Protein AF-A0A845DY65-F1 (afdb_monomer_lite)

pLDDT: mean 82.85, std 6.74, range [48.38, 89.88]

Radius of gyration: 13.58 Å; chains: 1; bounding box: 35×18×34 Å

Structure (mmCIF, N/CA/C/O backbone):
data_AF-A0A845DY65-F1
#
_entry.id   AF-A0A845DY65-F1
#
loop_
_atom_site.group_PDB
_atom_site.id
_atom_site.type_symbol
_atom_site.label_atom_id
_atom_site.label_alt_id
_atom_site.label_comp_id
_atom_site.label_asym_id
_atom_site.label_entity_id
_atom_site.label_seq_id
_atom_site.pdbx_PDB_ins_code
_atom_site.Cartn_x
_atom_site.Cartn_y
_atom_site.Cartn_z
_atom_site.occupancy
_atom_site.B_iso_or_equiv
_atom_site.auth_seq_id
_atom_site.auth_comp_id
_atom_site.auth_asym_id
_atom_site.auth_atom_id
_atom_site.pdbx_PDB_model_num
ATOM 1 N N . MET A 1 1 ? 16.600 -8.731 -13.892 1.00 70.62 1 MET A N 1
ATOM 2 C CA . MET A 1 1 ? 16.700 -7.824 -12.717 1.00 70.62 1 MET A CA 1
ATOM 3 C C . MET A 1 1 ? 15.383 -7.090 -12.466 1.00 70.62 1 MET A C 1
ATOM 5 O O . MET A 1 1 ? 14.920 -7.088 -11.335 1.00 70.62 1 MET A O 1
ATOM 9 N N . ILE A 1 2 ? 14.743 -6.544 -13.508 1.00 72.00 2 ILE A N 1
ATOM 10 C CA . ILE A 1 2 ? 13.403 -5.932 -13.421 1.00 72.00 2 ILE A CA 1
ATOM 11 C C . ILE A 1 2 ? 12.331 -6.957 -13.011 1.00 72.00 2 ILE A C 1
ATOM 13 O O . ILE A 1 2 ? 11.518 -6.659 -12.144 1.00 72.00 2 ILE A O 1
ATOM 17 N N . ASP A 1 3 ? 12.382 -8.188 -13.527 1.00 77.88 3 ASP A N 1
ATOM 18 C CA . ASP A 1 3 ? 11.427 -9.252 -13.164 1.00 77.88 3 ASP A CA 1
ATOM 19 C C . ASP A 1 3 ? 11.480 -9.619 -11.677 1.00 77.88 3 ASP A C 1
ATOM 21 O O . ASP A 1 3 ? 10.450 -9.850 -11.046 1.00 77.88 3 ASP A O 1
ATOM 25 N N . LEU A 1 4 ? 12.683 -9.606 -11.091 1.00 81.81 4 LEU A N 1
ATOM 26 C CA . LEU A 1 4 ? 12.878 -9.817 -9.657 1.00 81.81 4 LEU A CA 1
ATOM 27 C C . LEU A 1 4 ? 12.219 -8.686 -8.855 1.00 81.81 4 LEU A C 1
ATOM 29 O O . LEU A 1 4 ? 11.536 -8.947 -7.871 1.00 81.81 4 LEU A O 1
ATOM 33 N N . LEU A 1 5 ? 12.387 -7.436 -9.302 1.00 76.12 5 LEU A N 1
ATOM 34 C CA . LEU A 1 5 ? 11.803 -6.261 -8.658 1.00 76.12 5 LEU A CA 1
ATOM 35 C C . LEU A 1 5 ? 10.268 -6.284 -8.727 1.00 76.12 5 LEU A C 1
ATOM 37 O O . LEU A 1 5 ? 9.610 -6.015 -7.725 1.00 76.12 5 LEU A O 1
ATOM 41 N N . ILE A 1 6 ? 9.703 -6.658 -9.879 1.00 78.75 6 ILE A N 1
ATOM 42 C CA . ILE A 1 6 ? 8.252 -6.807 -10.071 1.00 78.75 6 ILE A CA 1
ATOM 43 C C . ILE A 1 6 ? 7.708 -7.927 -9.178 1.00 78.75 6 ILE A C 1
ATOM 45 O O . ILE A 1 6 ? 6.719 -7.727 -8.474 1.00 78.75 6 ILE A O 1
ATOM 49 N N . THR A 1 7 ? 8.373 -9.084 -9.154 1.00 84.81 7 THR A N 1
ATOM 50 C CA . THR A 1 7 ? 7.969 -10.232 -8.324 1.00 84.81 7 THR A CA 1
ATOM 51 C C . THR A 1 7 ? 8.013 -9.886 -6.835 1.00 84.81 7 THR A C 1
ATOM 53 O O . THR A 1 7 ? 7.093 -10.220 -6.082 1.00 84.81 7 THR A O 1
ATOM 56 N N . LEU A 1 8 ? 9.052 -9.166 -6.402 1.00 83.56 8 LEU A N 1
ATOM 57 C CA . LEU A 1 8 ? 9.186 -8.706 -5.024 1.00 83.56 8 LEU A CA 1
ATOM 58 C C . LEU A 1 8 ? 8.094 -7.687 -4.667 1.00 83.56 8 LEU A C 1
ATOM 60 O O . LEU A 1 8 ? 7.473 -7.810 -3.614 1.00 83.56 8 LEU A O 1
ATOM 64 N N . ALA A 1 9 ? 7.809 -6.728 -5.552 1.00 80.06 9 ALA A N 1
ATOM 65 C CA . ALA A 1 9 ? 6.770 -5.723 -5.336 1.00 80.06 9 ALA A CA 1
ATOM 66 C C . ALA A 1 9 ? 5.373 -6.354 -5.202 1.00 80.06 9 ALA A C 1
ATOM 68 O O . ALA A 1 9 ? 4.626 -6.021 -4.281 1.00 80.06 9 ALA A O 1
ATOM 69 N 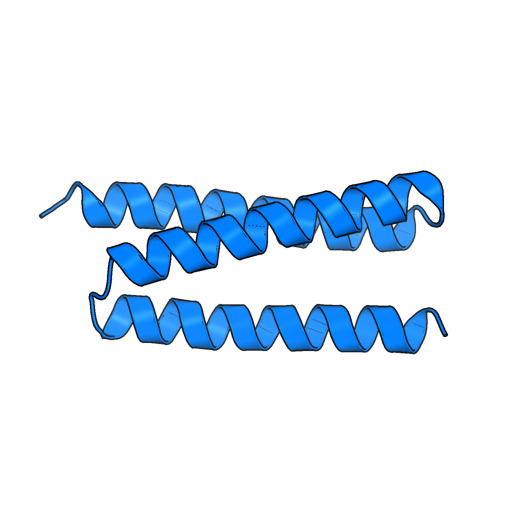N . TRP A 1 10 ? 5.046 -7.330 -6.055 1.00 83.00 10 TRP A N 1
ATOM 70 C CA . TRP A 1 10 ? 3.809 -8.108 -5.932 1.00 83.00 10 TRP A CA 1
ATOM 71 C C . TRP A 1 10 ? 3.751 -8.914 -4.633 1.00 83.00 10 TRP A C 1
ATOM 73 O O . TRP A 1 10 ? 2.714 -8.931 -3.971 1.00 83.00 10 TRP A O 1
ATOM 83 N N . SER A 1 11 ? 4.862 -9.528 -4.219 1.00 86.81 11 SER A N 1
ATOM 84 C CA . SER A 1 11 ? 4.931 -10.274 -2.954 1.00 86.81 11 SER A CA 1
ATOM 85 C C . SER A 1 11 ? 4.650 -9.373 -1.743 1.00 86.81 11 SER A C 1
ATOM 87 O O . SER A 1 11 ? 3.870 -9.740 -0.862 1.00 86.81 11 SER A O 1
ATOM 89 N N . VAL A 1 12 ? 5.221 -8.162 -1.728 1.00 84.31 12 VAL A N 1
ATOM 90 C CA . VAL A 1 12 ? 4.959 -7.147 -0.693 1.00 84.31 12 VAL A CA 1
ATOM 91 C C . VAL A 1 12 ? 3.489 -6.720 -0.705 1.00 84.31 12 VAL A C 1
ATOM 93 O O . VAL A 1 12 ? 2.877 -6.590 0.356 1.00 84.31 12 VAL A O 1
ATOM 96 N N . PHE A 1 13 ? 2.892 -6.558 -1.887 1.00 83.19 13 PHE A N 1
ATOM 97 C CA . PHE A 1 13 ? 1.481 -6.199 -2.018 1.00 83.19 13 PHE A CA 1
ATOM 98 C C . PHE A 1 13 ? 0.537 -7.277 -1.461 1.00 83.19 13 PHE A C 1
ATOM 100 O O . PHE A 1 13 ? -0.389 -6.963 -0.712 1.00 83.19 13 PHE A O 1
ATOM 107 N N . PHE A 1 14 ? 0.790 -8.556 -1.748 1.00 86.94 14 PHE A N 1
ATOM 108 C CA . PHE A 1 14 ? -0.010 -9.648 -1.182 1.00 86.94 14 PHE A CA 1
ATOM 109 C C . PHE A 1 14 ? 0.149 -9.761 0.339 1.00 86.94 14 PHE A C 1
ATOM 111 O O . PHE A 1 14 ? -0.852 -9.914 1.044 1.00 86.94 14 PHE A O 1
ATOM 118 N N . MET A 1 15 ? 1.369 -9.6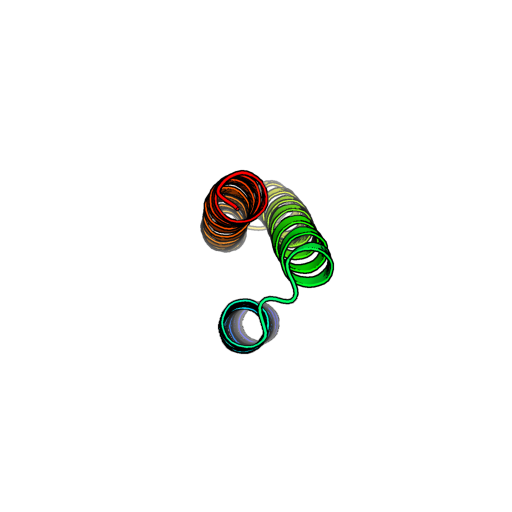08 0.869 1.00 88.75 15 MET A N 1
ATOM 119 C CA . MET A 1 15 ? 1.582 -9.520 2.321 1.00 88.75 15 MET A CA 1
ATOM 120 C C . MET A 1 15 ? 0.787 -8.372 2.940 1.00 88.75 15 MET A C 1
ATOM 122 O O . MET A 1 15 ? 0.185 -8.538 4.005 1.00 88.75 15 MET A O 1
ATOM 126 N N . PHE A 1 16 ? 0.758 -7.218 2.272 1.00 87.00 16 PHE A N 1
ATOM 127 C CA . PHE A 1 16 ? -0.025 -6.082 2.727 1.00 87.00 16 PHE A CA 1
ATOM 128 C C . PHE A 1 16 ? -1.518 -6.415 2.785 1.00 87.00 16 PHE A C 1
ATOM 130 O O . PHE A 1 16 ? -2.139 -6.145 3.808 1.00 87.00 16 PHE A O 1
ATOM 137 N N . LEU A 1 17 ? -2.092 -7.033 1.748 1.00 86.00 17 LEU A N 1
ATOM 138 C CA . LEU A 1 17 ? -3.513 -7.404 1.738 1.00 86.00 17 LEU A CA 1
ATOM 139 C C . LEU A 1 17 ? -3.872 -8.343 2.897 1.00 86.00 17 LEU A C 1
ATOM 141 O O . LEU A 1 17 ? -4.874 -8.122 3.580 1.00 86.00 17 LEU A O 1
ATOM 145 N N . ILE A 1 18 ? -3.028 -9.341 3.170 1.00 89.31 18 ILE A N 1
ATOM 146 C CA . ILE A 1 18 ? -3.218 -10.276 4.291 1.00 89.31 18 ILE A CA 1
ATOM 147 C C . ILE A 1 18 ? -3.122 -9.535 5.635 1.00 89.31 18 ILE A C 1
ATOM 149 O O . ILE A 1 18 ? -3.946 -9.733 6.534 1.00 89.31 18 ILE A O 1
ATOM 153 N N . THR A 1 19 ? -2.141 -8.641 5.775 1.00 86.06 19 THR A N 1
ATOM 154 C CA . THR A 1 19 ? -1.936 -7.856 7.003 1.00 86.06 19 THR A CA 1
ATOM 155 C C . THR A 1 19 ? -3.081 -6.868 7.231 1.00 86.06 19 THR A C 1
ATOM 157 O O . THR A 1 19 ? -3.612 -6.771 8.333 1.00 86.06 19 THR A O 1
ATOM 160 N N . ALA A 1 20 ? -3.523 -6.162 6.194 1.00 83.44 20 ALA A N 1
ATOM 161 C CA . ALA A 1 20 ? -4.643 -5.236 6.274 1.00 83.44 20 ALA A CA 1
ATOM 162 C C . ALA A 1 20 ? -5.949 -5.977 6.605 1.00 83.44 20 ALA A C 1
ATOM 164 O O . ALA A 1 20 ? -6.656 -5.573 7.527 1.00 83.44 20 ALA A O 1
ATOM 165 N N . GLY A 1 21 ? -6.233 -7.100 5.935 1.00 84.31 21 GLY A N 1
ATOM 166 C CA . GLY A 1 21 ? -7.414 -7.925 6.213 1.00 84.31 21 GLY A CA 1
ATOM 167 C C . GLY A 1 21 ? -7.442 -8.468 7.645 1.00 84.31 21 GLY A C 1
ATOM 168 O O . GLY A 1 21 ? -8.463 -8.372 8.329 1.00 84.31 21 GLY A O 1
ATOM 169 N N . SER A 1 22 ? -6.308 -8.962 8.148 1.00 87.31 22 SER A N 1
ATOM 170 C CA . SER A 1 22 ? -6.197 -9.417 9.542 1.00 87.31 22 SER A CA 1
ATOM 171 C C . SER A 1 22 ? -6.335 -8.270 10.550 1.00 87.31 22 SER A C 1
ATOM 173 O O . SER A 1 22 ? -7.004 -8.428 11.572 1.00 87.31 22 SER A O 1
ATOM 175 N N . LEU A 1 23 ? -5.792 -7.084 10.262 1.00 86.44 23 LEU A N 1
ATOM 176 C CA . LEU A 1 23 ? -5.957 -5.898 11.111 1.00 86.44 23 LEU A CA 1
ATOM 177 C C . LEU A 1 23 ? -7.404 -5.386 11.152 1.00 86.44 23 LEU A C 1
ATOM 179 O O . LEU A 1 23 ? -7.858 -4.954 12.219 1.00 86.44 23 LEU A O 1
ATOM 183 N N . VAL A 1 24 ? -8.127 -5.464 10.028 1.00 84.12 24 VAL A N 1
ATOM 184 C CA . VAL A 1 24 ? -9.575 -5.198 9.964 1.00 84.12 24 VAL A CA 1
ATOM 185 C C . VAL A 1 24 ? -10.323 -6.187 10.857 1.00 84.12 24 VAL A C 1
ATOM 187 O O . VAL A 1 24 ? -11.098 -5.760 11.715 1.00 84.12 24 VAL A O 1
ATOM 190 N N . TRP A 1 25 ? -10.040 -7.487 10.726 1.00 83.62 25 TRP A N 1
ATOM 191 C CA . TRP A 1 25 ? -10.670 -8.538 11.535 1.00 83.62 25 TRP A CA 1
ATOM 192 C C . TRP A 1 25 ? -10.440 -8.337 13.038 1.00 83.62 25 TRP A C 1
ATOM 194 O O . TRP A 1 25 ? -11.365 -8.427 13.844 1.00 83.62 25 TRP A O 1
ATOM 204 N N . LEU A 1 26 ? -9.211 -7.992 13.427 1.00 86.56 26 LEU A N 1
ATOM 205 C CA . LEU A 1 26 ? -8.829 -7.737 14.819 1.00 86.56 26 LEU A CA 1
ATOM 206 C C . LEU A 1 26 ? -9.310 -6.373 15.349 1.00 86.56 26 LEU A C 1
ATOM 208 O O . LEU A 1 26 ? -8.998 -6.017 16.489 1.00 86.56 26 LEU A O 1
ATOM 212 N N . LYS A 1 27 ? -10.029 -5.583 14.538 1.00 83.12 27 LYS A N 1
ATOM 213 C CA . LYS A 1 27 ? -10.485 -4.215 14.850 1.00 83.12 27 LYS A CA 1
ATOM 214 C C . LYS A 1 27 ? -9.345 -3.281 15.296 1.00 83.12 27 LYS A C 1
ATOM 216 O O . LYS A 1 27 ? -9.571 -2.289 15.995 1.00 83.12 27 LYS A O 1
ATOM 221 N N . LYS A 1 28 ? -8.099 -3.549 14.883 1.00 82.94 28 LYS A N 1
ATOM 222 C CA . LYS A 1 28 ? -6.897 -2.779 15.262 1.00 82.94 28 LYS A CA 1
ATOM 223 C C . LYS A 1 28 ? -6.744 -1.534 14.378 1.00 82.94 28 LYS A C 1
ATOM 225 O O . LYS A 1 28 ? -5.784 -1.389 13.626 1.00 82.94 28 LYS A O 1
ATOM 230 N N . ARG A 1 29 ? -7.682 -0.592 14.516 1.00 80.94 29 ARG A N 1
ATOM 231 C CA . ARG A 1 29 ? -7.828 0.623 13.682 1.00 80.94 29 ARG A CA 1
ATOM 232 C C . ARG A 1 29 ? -6.552 1.457 13.533 1.00 80.94 29 ARG A C 1
ATOM 234 O O . ARG A 1 29 ? -6.205 1.850 12.427 1.00 80.94 29 ARG A O 1
ATOM 241 N N . LYS A 1 30 ? -5.825 1.706 14.630 1.00 80.19 30 LYS A N 1
ATOM 242 C CA . LYS A 1 30 ? -4.579 2.498 14.596 1.00 80.19 30 LYS A CA 1
ATOM 243 C C . LYS A 1 30 ? -3.493 1.829 13.745 1.00 80.19 30 LYS A C 1
ATOM 245 O O . LYS A 1 30 ? -2.850 2.495 12.943 1.00 80.19 30 LYS A O 1
ATOM 250 N N . ALA A 1 31 ? -3.321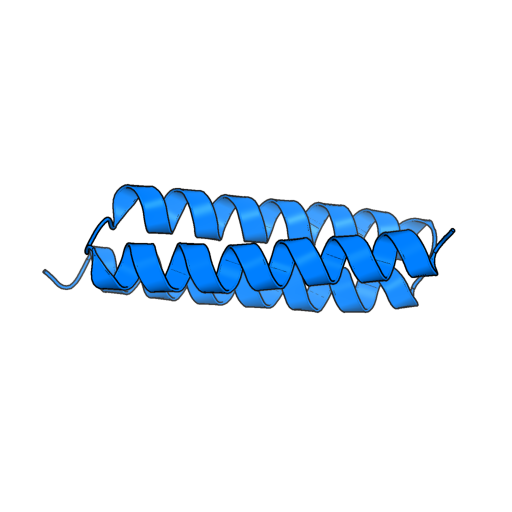 0.515 13.889 1.00 83.25 31 ALA A N 1
ATOM 251 C CA . ALA A 1 31 ? -2.350 -0.247 13.106 1.00 83.25 31 ALA A CA 1
ATOM 252 C C . ALA A 1 31 ? -2.775 -0.365 11.632 1.00 83.25 31 ALA A C 1
ATOM 254 O O . ALA A 1 31 ? -1.934 -0.284 10.741 1.00 83.25 31 ALA A O 1
ATOM 255 N N . LEU A 1 32 ? -4.079 -0.473 11.361 1.00 84.62 32 LEU A N 1
ATOM 256 C CA . LEU A 1 32 ? -4.621 -0.452 10.002 1.00 84.62 32 LEU A CA 1
ATOM 257 C C . LEU A 1 32 ? -4.358 0.892 9.291 1.00 84.62 32 LEU A C 1
ATOM 259 O O . LEU A 1 32 ? -3.944 0.929 8.135 1.00 84.62 32 LEU A O 1
ATOM 263 N N . LEU A 1 33 ? -4.531 2.015 9.991 1.00 85.19 33 LEU A N 1
ATOM 264 C CA . LEU A 1 33 ? -4.229 3.344 9.446 1.00 85.19 33 LEU A CA 1
ATOM 265 C C . LEU A 1 33 ? -2.742 3.523 9.125 1.00 85.19 33 LEU A C 1
ATOM 267 O O . LEU A 1 33 ? -2.409 4.042 8.061 1.00 85.19 33 LEU A O 1
ATOM 271 N N . LEU A 1 34 ? -1.858 3.064 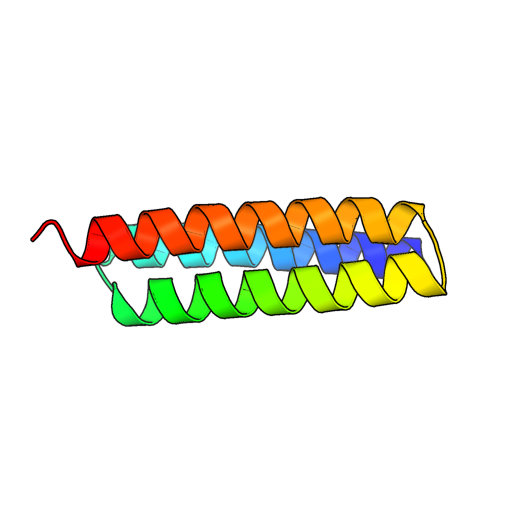10.015 1.00 86.38 34 LEU A N 1
ATOM 272 C CA . LEU A 1 34 ? -0.411 3.126 9.796 1.00 86.38 34 LEU A CA 1
ATOM 273 C C . LEU A 1 34 ? 0.026 2.252 8.618 1.00 86.38 34 LEU A C 1
ATOM 275 O O . LEU A 1 34 ? 0.798 2.701 7.776 1.00 86.38 34 LEU A O 1
ATOM 279 N N . THR A 1 35 ? -0.489 1.025 8.529 1.00 85.69 35 THR A N 1
ATOM 280 C CA . THR A 1 35 ? -0.147 0.105 7.434 1.00 85.69 35 THR A CA 1
ATOM 281 C C . THR A 1 35 ? -0.632 0.631 6.086 1.00 85.69 35 THR A C 1
ATOM 283 O O . THR A 1 35 ? 0.143 0.665 5.134 1.00 85.69 35 THR A O 1
ATOM 286 N N . THR A 1 36 ? -1.877 1.103 5.992 1.00 87.31 36 THR A N 1
ATOM 287 C CA . THR A 1 36 ? -2.426 1.682 4.748 1.00 87.31 36 THR A CA 1
ATOM 288 C C . THR A 1 36 ? -1.686 2.948 4.309 1.00 87.31 36 THR A C 1
ATOM 290 O O . THR A 1 36 ? -1.421 3.135 3.119 1.00 87.31 36 THR A O 1
ATOM 293 N N . GLN A 1 37 ? -1.274 3.790 5.259 1.00 88.62 37 GLN A N 1
ATOM 294 C CA . GLN A 1 37 ? -0.433 4.953 4.976 1.00 88.62 37 GLN A CA 1
ATOM 295 C C . GLN A 1 37 ? 0.961 4.538 4.482 1.00 88.62 37 GLN A C 1
ATOM 297 O O . GLN A 1 37 ? 1.450 5.102 3.504 1.00 88.62 37 GLN A O 1
ATOM 302 N N . ALA A 1 38 ? 1.579 3.531 5.108 1.00 88.00 38 ALA A N 1
ATOM 303 C CA . ALA A 1 38 ? 2.871 2.999 4.678 1.00 88.00 38 ALA A CA 1
ATOM 304 C C . ALA A 1 38 ? 2.807 2.422 3.255 1.00 88.00 3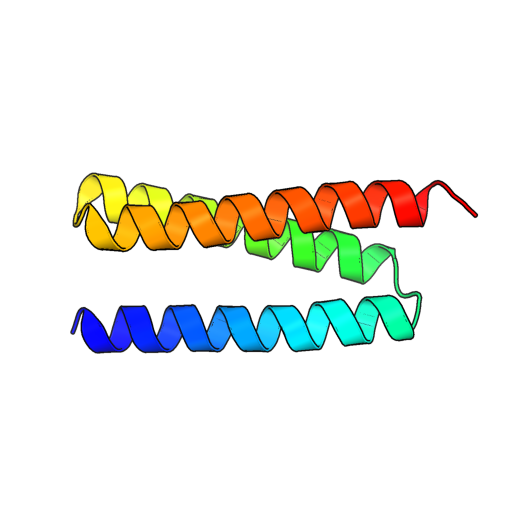8 ALA A C 1
ATOM 306 O O . ALA A 1 38 ? 3.696 2.700 2.452 1.00 88.00 38 ALA A O 1
ATOM 307 N N . LEU A 1 39 ? 1.734 1.700 2.905 1.00 87.62 39 LEU A N 1
ATOM 308 C CA . LEU A 1 39 ? 1.536 1.214 1.537 1.00 87.62 39 LEU A CA 1
ATOM 309 C C . LEU A 1 39 ? 1.392 2.369 0.542 1.00 87.62 39 LEU A C 1
ATOM 311 O O . LEU A 1 39 ? 1.991 2.332 -0.529 1.00 87.62 39 LEU A O 1
ATOM 315 N N . THR A 1 40 ? 0.628 3.403 0.896 1.00 89.19 40 THR A N 1
ATOM 316 C CA . THR A 1 40 ? 0.455 4.586 0.037 1.00 89.19 40 THR A CA 1
ATOM 317 C C . THR A 1 40 ? 1.802 5.261 -0.236 1.00 89.19 40 THR A C 1
ATOM 319 O O . THR A 1 40 ? 2.117 5.577 -1.383 1.00 89.19 40 THR A O 1
ATOM 322 N N . GLY A 1 41 ? 2.625 5.427 0.805 1.00 89.00 41 GLY A N 1
ATOM 323 C CA . GLY A 1 41 ? 3.982 5.961 0.678 1.00 89.00 41 GLY A CA 1
ATOM 324 C C . GLY A 1 41 ? 4.889 5.071 -0.174 1.00 89.00 41 GLY A C 1
ATOM 325 O O . GLY A 1 41 ? 5.582 5.570 -1.056 1.00 89.00 41 GLY A O 1
ATOM 326 N N . TYR A 1 42 ? 4.836 3.752 0.024 1.00 87.12 42 TYR A N 1
ATOM 327 C CA . TYR A 1 42 ? 5.573 2.794 -0.801 1.00 87.12 42 TYR A CA 1
ATOM 328 C C . TYR A 1 42 ? 5.175 2.892 -2.281 1.00 87.12 42 TYR A C 1
ATOM 330 O O . TYR A 1 42 ? 6.043 3.026 -3.143 1.00 87.12 42 TYR A O 1
ATOM 338 N N . GLY A 1 43 ? 3.873 2.911 -2.578 1.00 86.81 43 GLY A N 1
ATOM 339 C CA . GLY A 1 43 ? 3.364 3.084 -3.937 1.00 86.81 43 GLY A CA 1
ATOM 340 C C . GLY A 1 43 ? 3.834 4.388 -4.585 1.00 86.81 43 GLY A C 1
ATOM 341 O O . GLY A 1 43 ? 4.225 4.378 -5.750 1.00 86.81 43 GLY A O 1
ATOM 342 N N . ALA A 1 44 ? 3.892 5.489 -3.824 1.00 89.88 44 ALA A N 1
ATOM 343 C CA . ALA A 1 44 ? 4.416 6.771 -4.305 1.00 89.88 44 ALA A CA 1
ATOM 344 C C . ALA A 1 44 ? 5.890 6.683 -4.714 1.00 89.88 44 ALA A C 1
ATOM 346 O O . ALA A 1 44 ? 6.272 7.173 -5.776 1.00 89.88 44 ALA A O 1
ATOM 347 N N . VAL A 1 45 ? 6.713 6.025 -3.895 1.00 87.56 45 VAL A N 1
ATOM 348 C CA . VAL A 1 45 ? 8.139 5.832 -4.184 1.00 87.56 45 VAL A CA 1
ATOM 349 C C . VAL A 1 45 ? 8.326 4.960 -5.426 1.00 87.56 45 VAL A C 1
ATOM 351 O O . VAL A 1 45 ? 9.094 5.324 -6.314 1.00 87.56 45 VAL A O 1
ATOM 354 N N . VAL A 1 46 ? 7.592 3.848 -5.533 1.00 85.31 46 VAL A N 1
ATOM 355 C CA . VAL A 1 46 ? 7.654 2.964 -6.711 1.00 85.31 46 VAL A CA 1
ATOM 356 C C . VAL A 1 46 ? 7.192 3.694 -7.973 1.00 85.31 46 VAL A C 1
ATOM 358 O O . VAL A 1 46 ? 7.809 3.536 -9.025 1.00 85.31 46 VAL A O 1
ATOM 361 N N . LEU A 1 47 ? 6.159 4.535 -7.873 1.00 87.62 47 LEU A N 1
ATOM 362 C CA . LEU A 1 47 ? 5.695 5.364 -8.982 1.00 87.62 47 LEU A CA 1
ATOM 363 C C . LEU A 1 47 ? 6.770 6.354 -9.431 1.00 87.62 47 LEU A C 1
ATOM 365 O O . LEU A 1 47 ? 7.023 6.454 -10.627 1.00 87.62 47 LEU A O 1
ATOM 369 N N . LEU A 1 48 ? 7.422 7.054 -8.497 1.00 87.69 48 LEU A N 1
ATOM 370 C CA . LEU A 1 48 ? 8.493 8.006 -8.811 1.00 87.69 48 LEU A CA 1
ATOM 371 C C . LEU A 1 48 ? 9.683 7.316 -9.483 1.00 87.69 48 LEU A C 1
ATOM 373 O O . LEU A 1 48 ? 10.178 7.797 -10.501 1.00 87.69 48 LEU A O 1
ATOM 377 N N . ILE A 1 49 ? 10.107 6.164 -8.957 1.00 84.31 49 ILE A N 1
ATOM 378 C CA . ILE A 1 49 ? 11.177 5.356 -9.559 1.00 84.31 49 ILE A CA 1
ATOM 379 C C . ILE A 1 49 ? 10.761 4.885 -10.956 1.00 84.31 49 ILE A C 1
ATOM 381 O O . ILE A 1 49 ? 11.541 4.970 -11.902 1.00 84.31 49 ILE A O 1
ATOM 385 N N . GLY A 1 50 ? 9.521 4.427 -11.112 1.00 84.12 50 GLY A N 1
ATOM 386 C CA . GLY A 1 50 ? 8.986 4.030 -12.403 1.00 84.12 50 GLY A CA 1
ATOM 387 C C . GLY A 1 50 ? 8.931 5.181 -13.406 1.00 84.12 50 GLY A C 1
ATOM 388 O O . GLY A 1 50 ? 9.337 5.019 -14.550 1.00 84.12 50 GLY A O 1
ATOM 389 N N . LEU A 1 51 ? 8.524 6.375 -12.987 1.00 85.38 51 LEU A N 1
ATOM 390 C CA . LEU A 1 51 ? 8.490 7.539 -13.869 1.00 85.38 51 LEU A CA 1
ATOM 391 C C . LEU A 1 51 ? 9.897 7.962 -14.327 1.00 85.38 51 LEU A C 1
ATOM 393 O O . LEU A 1 51 ? 10.064 8.373 -15.471 1.00 85.38 51 LEU A O 1
ATOM 397 N N . LEU A 1 52 ? 10.900 7.834 -13.451 1.00 83.31 52 LEU A N 1
ATOM 398 C CA . LEU A 1 52 ? 12.289 8.208 -13.734 1.00 83.31 52 LEU A CA 1
ATOM 399 C C . LEU A 1 52 ? 13.045 7.177 -14.582 1.00 83.31 52 LEU A C 1
ATOM 401 O O . LEU A 1 52 ? 13.863 7.561 -15.413 1.00 83.31 52 LEU A O 1
ATOM 405 N N . PHE A 1 53 ? 12.804 5.881 -14.367 1.00 78.06 53 PHE A N 1
ATOM 406 C CA . PHE A 1 53 ? 13.628 4.815 -14.952 1.00 78.06 53 PHE A CA 1
ATOM 407 C C . PHE A 1 53 ? 12.860 3.870 -15.886 1.00 78.06 53 PHE A C 1
ATOM 409 O O . PHE A 1 53 ? 13.459 3.309 -16.807 1.00 78.06 53 PHE A O 1
ATOM 416 N N . HIS A 1 54 ? 11.559 3.639 -15.662 1.00 75.75 54 HIS A N 1
ATOM 417 C CA . HIS A 1 54 ? 10.786 2.681 -16.458 1.00 75.75 54 HIS A CA 1
ATOM 418 C C . HIS A 1 54 ? 9.262 2.838 -16.318 1.00 75.75 54 HIS A C 1
ATOM 420 O O . HIS A 1 54 ? 8.670 2.422 -15.318 1.00 75.75 54 HIS A O 1
ATOM 426 N N . LEU A 1 55 ? 8.604 3.357 -17.361 1.00 75.56 55 LEU A N 1
ATOM 427 C CA . LEU A 1 55 ? 7.163 3.666 -17.374 1.00 75.56 55 LEU A CA 1
ATOM 428 C C . LEU A 1 55 ? 6.272 2.508 -16.888 1.00 75.56 55 LEU A C 1
ATOM 430 O O . LEU A 1 55 ? 5.321 2.730 -16.143 1.00 75.56 55 LEU A O 1
ATOM 434 N N . ILE A 1 56 ? 6.619 1.266 -17.240 1.00 76.69 56 ILE A N 1
ATOM 435 C CA . ILE A 1 56 ? 5.894 0.053 -16.825 1.00 76.69 56 ILE A CA 1
ATOM 436 C C . ILE A 1 56 ? 5.893 -0.109 -15.297 1.00 76.69 56 ILE A C 1
ATOM 438 O O . ILE A 1 56 ? 4.856 -0.403 -14.708 1.00 76.69 56 ILE A O 1
ATOM 442 N N . ILE A 1 57 ? 7.026 0.139 -14.634 1.00 77.62 57 ILE A N 1
ATOM 443 C CA . ILE A 1 57 ? 7.135 0.106 -13.166 1.00 77.62 57 ILE A CA 1
ATOM 444 C C . ILE A 1 57 ? 6.282 1.223 -12.548 1.00 77.62 57 ILE A C 1
ATOM 446 O O . ILE A 1 57 ? 5.670 1.029 -11.497 1.00 77.62 57 ILE A O 1
ATOM 450 N N . GLY A 1 58 ? 6.176 2.364 -13.236 1.00 80.38 58 GLY A N 1
ATOM 451 C CA . GLY A 1 58 ? 5.354 3.497 -12.811 1.00 80.38 58 GLY A CA 1
ATOM 452 C C . GLY A 1 58 ? 3.869 3.148 -12.729 1.00 80.38 58 GLY A C 1
ATOM 453 O O . GLY A 1 58 ? 3.204 3.537 -11.770 1.00 80.38 58 GLY A O 1
ATOM 454 N N . ILE A 1 59 ? 3.369 2.345 -13.675 1.00 84.31 59 ILE A N 1
ATOM 455 C CA . ILE A 1 59 ? 1.984 1.848 -13.671 1.00 84.31 59 ILE A CA 1
ATOM 456 C C . ILE A 1 59 ? 1.726 0.978 -12.433 1.00 84.31 59 ILE A C 1
ATOM 458 O O . ILE A 1 59 ? 0.732 1.182 -11.737 1.00 84.31 59 ILE A O 1
ATOM 462 N N . TYR A 1 60 ? 2.636 0.056 -12.101 1.00 82.56 60 TYR A N 1
ATOM 463 C CA . TYR A 1 60 ? 2.511 -0.758 -10.884 1.00 82.56 60 TYR A CA 1
ATOM 464 C C . TYR A 1 60 ? 2.560 0.100 -9.612 1.00 82.56 60 TYR A C 1
ATOM 466 O O . TYR A 1 60 ? 1.751 -0.094 -8.704 1.00 82.56 60 TYR A O 1
ATOM 474 N N . GLY A 1 61 ? 3.438 1.106 -9.573 1.00 84.00 61 GLY A N 1
ATOM 475 C CA . GLY A 1 61 ? 3.477 2.089 -8.489 1.00 84.00 61 GLY A CA 1
ATOM 476 C C . GLY A 1 61 ? 2.157 2.848 -8.321 1.00 84.00 61 GLY A C 1
ATOM 477 O O . GLY A 1 61 ? 1.679 3.004 -7.196 1.00 84.00 61 GLY A O 1
ATOM 478 N N . ALA A 1 62 ? 1.518 3.249 -9.425 1.00 87.00 62 ALA A N 1
ATOM 479 C CA . ALA A 1 62 ? 0.213 3.911 -9.405 1.00 87.00 62 ALA A CA 1
ATOM 480 C C . ALA A 1 62 ? -0.879 3.015 -8.810 1.00 87.00 62 ALA A C 1
ATOM 482 O O . ALA A 1 62 ? -1.661 3.470 -7.975 1.00 87.00 62 ALA A O 1
ATOM 483 N N . ILE A 1 63 ? -0.898 1.732 -9.181 1.00 86.81 63 ILE A N 1
ATOM 484 C CA . ILE A 1 63 ? -1.843 0.750 -8.631 1.00 86.81 63 ILE A CA 1
ATOM 485 C C . ILE A 1 63 ? -1.657 0.619 -7.115 1.00 86.81 63 ILE A C 1
ATOM 487 O O . ILE A 1 63 ? -2.641 0.652 -6.370 1.00 86.81 63 ILE A O 1
ATOM 491 N N . PHE A 1 64 ? -0.413 0.518 -6.636 1.00 86.31 64 PHE A N 1
ATOM 492 C CA . PHE A 1 64 ? -0.127 0.417 -5.201 1.00 86.31 64 PHE A CA 1
ATOM 493 C C . PHE A 1 64 ? -0.506 1.685 -4.439 1.00 86.31 64 PHE A C 1
ATOM 495 O O . PHE A 1 64 ? -1.106 1.597 -3.367 1.00 86.31 64 PHE A O 1
ATOM 502 N N . LEU A 1 65 ? -0.211 2.855 -5.006 1.00 89.00 65 LEU A N 1
ATOM 503 C CA . LEU A 1 65 ? -0.565 4.142 -4.417 1.00 89.00 65 LEU A CA 1
ATOM 504 C C . LEU A 1 65 ? -2.080 4.294 -4.290 1.00 89.00 65 LEU A C 1
ATOM 506 O O . LEU A 1 65 ? -2.566 4.624 -3.210 1.00 89.00 65 LEU A O 1
ATOM 510 N N . LEU A 1 66 ? -2.829 4.014 -5.360 1.00 89.06 66 LEU A N 1
ATOM 511 C CA . LEU A 1 66 ? -4.289 4.103 -5.356 1.00 89.06 66 LEU A CA 1
ATOM 512 C C . LEU A 1 66 ? -4.903 3.092 -4.384 1.00 89.06 66 LEU A C 1
ATOM 514 O O . LEU A 1 66 ? -5.770 3.455 -3.592 1.00 89.06 66 LEU A O 1
ATOM 518 N N . SER A 1 67 ? -4.410 1.852 -4.378 1.00 87.12 67 SER A N 1
ATOM 519 C CA . SER A 1 67 ? -4.889 0.808 -3.461 1.00 87.12 67 SER A CA 1
ATOM 520 C C . SER A 1 67 ? -4.635 1.176 -1.999 1.00 87.12 67 SER A C 1
ATOM 522 O O . SER A 1 67 ? -5.520 1.019 -1.154 1.00 87.12 67 SER A O 1
ATOM 524 N N . GLY A 1 68 ? -3.447 1.707 -1.695 1.00 86.62 68 GLY A N 1
ATOM 525 C CA . GLY A 1 68 ? -3.099 2.202 -0.366 1.00 86.62 68 GLY A CA 1
ATOM 526 C C . GLY A 1 68 ? -3.965 3.388 0.046 1.00 86.62 68 GLY A C 1
ATOM 527 O O . GLY A 1 68 ? -4.516 3.378 1.145 1.00 86.62 68 GLY A O 1
ATOM 528 N N . ALA A 1 69 ? -4.150 4.362 -0.848 1.00 86.94 69 ALA A N 1
ATOM 529 C CA . ALA A 1 69 ? -4.928 5.567 -0.583 1.00 86.94 69 ALA A CA 1
ATOM 530 C C . ALA A 1 69 ? -6.408 5.249 -0.332 1.00 86.94 69 ALA A C 1
ATOM 532 O O . ALA A 1 69 ? -6.966 5.696 0.670 1.00 86.94 69 ALA A O 1
ATOM 533 N N . VAL A 1 70 ? -7.026 4.424 -1.185 1.00 87.38 70 VAL A N 1
ATOM 534 C CA . VAL A 1 70 ? -8.410 3.956 -1.002 1.00 87.38 70 VAL A CA 1
ATOM 535 C C . VAL A 1 70 ? -8.538 3.207 0.322 1.00 87.38 70 VAL A C 1
ATOM 537 O O . VAL A 1 70 ? -9.413 3.522 1.129 1.00 87.38 70 VAL A O 1
ATOM 540 N N . SER A 1 71 ? -7.622 2.277 0.601 1.00 85.06 71 SER A N 1
ATOM 541 C CA . SER A 1 71 ? -7.628 1.527 1.861 1.00 85.06 71 SER A CA 1
ATOM 542 C C . SER A 1 71 ? -7.446 2.441 3.074 1.00 85.06 71 SER A C 1
ATOM 544 O O . SER A 1 71 ? -8.056 2.211 4.118 1.00 85.06 71 SER A O 1
ATOM 546 N N . HIS A 1 72 ? -6.646 3.501 2.953 1.00 86.06 72 HIS A N 1
ATOM 547 C CA . HIS A 1 72 ? -6.425 4.477 4.014 1.00 86.06 72 HIS A CA 1
ATOM 548 C C . HIS A 1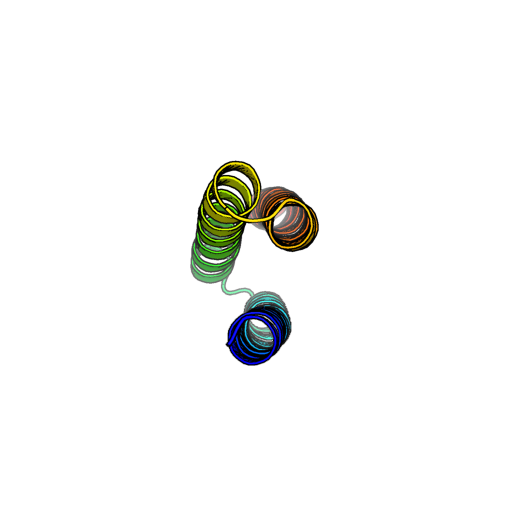 72 ? -7.673 5.322 4.292 1.00 86.06 72 HIS A C 1
ATOM 550 O O . HIS A 1 72 ? -8.021 5.521 5.458 1.00 86.06 72 HIS A O 1
ATOM 556 N N . VAL A 1 73 ? -8.373 5.783 3.249 1.00 85.38 73 VAL A N 1
ATOM 557 C CA . VAL A 1 73 ? -9.647 6.509 3.392 1.00 85.38 73 VAL A CA 1
ATOM 558 C C . VAL A 1 73 ? -10.703 5.609 4.033 1.00 85.38 73 VAL A C 1
ATOM 560 O O . VAL A 1 73 ? -11.267 5.981 5.059 1.00 85.38 73 VAL A O 1
ATOM 563 N N . LEU A 1 74 ? -10.878 4.384 3.529 1.00 83.44 74 LEU A N 1
ATOM 564 C CA . LEU A 1 74 ? -11.810 3.408 4.107 1.00 83.44 74 LEU A CA 1
ATOM 565 C C . LEU A 1 74 ? -11.491 3.106 5.576 1.00 83.44 74 LEU A C 1
ATOM 567 O O . LEU A 1 74 ? -12.386 3.029 6.414 1.00 83.44 74 LEU A O 1
ATOM 571 N N . SER A 1 75 ? -10.208 2.978 5.913 1.00 83.81 75 SER A N 1
ATOM 572 C CA . SER A 1 75 ? -9.771 2.747 7.293 1.00 83.81 75 SER A CA 1
ATOM 573 C C . SER A 1 75 ? -10.035 3.951 8.198 1.00 83.81 75 SER A C 1
ATOM 575 O O . SER A 1 75 ? -10.329 3.769 9.381 1.00 83.81 75 SER A O 1
ATOM 577 N N . LYS A 1 76 ? -9.948 5.180 7.667 1.00 81.25 76 LYS A N 1
ATOM 578 C CA . LYS A 1 76 ? -10.312 6.409 8.390 1.00 81.25 76 LYS A CA 1
ATOM 579 C C . LYS A 1 76 ? -11.811 6.472 8.655 1.00 81.25 76 LYS A C 1
ATOM 581 O O . LYS A 1 76 ? -12.195 6.777 9.783 1.00 81.25 76 LYS A O 1
ATOM 586 N N . ASP A 1 77 ? -12.631 6.141 7.666 1.00 78.75 77 ASP A N 1
ATOM 587 C CA . ASP A 1 77 ? -14.088 6.120 7.816 1.00 78.75 77 ASP A CA 1
ATOM 588 C C . ASP A 1 77 ? -14.520 5.029 8.800 1.00 78.75 77 ASP A C 1
ATOM 590 O O . ASP A 1 77 ? -15.270 5.296 9.742 1.00 78.75 77 ASP A O 1
ATOM 594 N N . TYR A 1 78 ? -13.932 3.833 8.694 1.00 72.38 78 TYR A N 1
ATOM 595 C CA . TYR A 1 78 ? -14.135 2.751 9.658 1.00 72.38 78 TYR A CA 1
ATOM 596 C C . TYR A 1 78 ? -13.710 3.141 11.083 1.00 72.38 78 TYR A C 1
ATOM 598 O O . TYR A 1 78 ? -14.319 2.712 12.065 1.00 72.38 78 TYR A O 1
ATOM 606 N N . ALA A 1 79 ? -12.665 3.961 11.223 1.00 69.38 79 ALA A N 1
ATOM 607 C CA . ALA A 1 79 ? -12.209 4.431 12.523 1.00 69.38 79 ALA A CA 1
ATOM 608 C C . ALA A 1 79 ? -13.119 5.501 13.147 1.00 69.38 79 ALA A C 1
ATOM 610 O O . ALA A 1 79 ? -13.172 5.557 14.375 1.00 69.38 79 ALA A O 1
ATOM 611 N N . LYS A 1 80 ? -13.820 6.307 12.337 1.00 66.19 80 LYS A N 1
ATOM 612 C CA . LYS A 1 80 ? -14.754 7.358 12.784 1.00 66.19 80 LYS A CA 1
ATOM 613 C C . LYS A 1 80 ? -16.172 6.849 13.081 1.00 66.19 80 LYS A C 1
ATOM 615 O O . LYS A 1 80 ? -16.879 7.489 13.845 1.00 66.19 80 LYS A O 1
ATOM 620 N N . GLY A 1 81 ? -16.593 5.738 12.473 1.00 58.72 81 GLY A N 1
ATOM 621 C CA . GLY A 1 81 ? -17.962 5.202 12.562 1.00 58.72 81 GLY A CA 1
ATOM 622 C C . GLY A 1 81 ? -18.288 4.314 13.775 1.00 58.72 81 GLY A C 1
ATOM 623 O O . GLY A 1 81 ? -19.209 3.509 13.685 1.00 58.72 81 GLY A O 1
ATOM 624 N N . SER A 1 82 ? -17.541 4.392 14.882 1.00 48.38 82 SER A N 1
ATOM 625 C CA . SER A 1 82 ? -17.887 3.757 16.175 1.00 48.38 82 SER A CA 1
ATOM 626 C C . SER A 1 82 ? -17.537 4.684 17.313 1.00 48.38 82 SER A C 1
ATOM 628 O O . SER A 1 82 ? -18.090 4.420 18.399 1.00 48.38 82 SER A O 1
#

Sequence (82 aa):
MIDLLITLAWSVFFMFLITAGSLVWLKKRKALLLTTQALTGYGAVVLLIGLLFHLIIGIYGAIFLLSGAVSHVLSKDYAKGS

Organism: NCBI:txid45668

Foldseek 3Di:
DVVVVVVVLVVVVVVLVVVLVVCVVVVVLVVNLVSLVVQLVVLVVQLVCCVVPNVVSNVVSVVSNVSSVVSNVVSVVSVPPD

Secondary structure (DSSP, 8-state):
-HHHHHHHHHHHHHHHHHHHHHHHHTT-HHHHHHHHHHHHHHHHHHHHHHHHH-HHHHHHHHHHHHHHHHHHHHHHHHHH--